Protein AF-A0A9E2X7W4-F1 (afdb_monomer_lite)

Structure (mmCIF, N/CA/C/O backbone):
data_AF-A0A9E2X7W4-F1
#
_entry.id   AF-A0A9E2X7W4-F1
#
loop_
_atom_site.group_PDB
_atom_site.id
_atom_site.type_symbol
_atom_site.label_atom_id
_atom_site.label_alt_id
_atom_site.label_comp_id
_atom_site.label_asym_id
_atom_site.label_entity_id
_atom_site.label_seq_id
_atom_site.pdbx_PDB_ins_code
_atom_site.Cartn_x
_atom_site.Cartn_y
_atom_site.Cartn_z
_atom_site.occupancy
_atom_site.B_iso_or_equiv
_atom_site.auth_seq_id
_atom_site.auth_comp_id
_atom_site.auth_asym_id
_atom_site.auth_atom_id
_atom_site.pdbx_PDB_model_num
ATOM 1 N N . MET A 1 1 ? 23.453 17.095 1.763 1.00 38.72 1 MET A N 1
ATOM 2 C CA . MET A 1 1 ? 23.300 15.982 0.806 1.00 38.72 1 MET A CA 1
ATOM 3 C C . MET A 1 1 ? 23.885 14.751 1.484 1.00 38.72 1 MET A C 1
ATOM 5 O O . MET A 1 1 ? 25.077 14.757 1.749 1.00 38.72 1 MET A O 1
ATOM 9 N N . ARG A 1 2 ? 23.059 13.802 1.947 1.00 32.88 2 ARG A N 1
ATOM 10 C CA . ARG A 1 2 ? 23.548 12.585 2.620 1.00 32.88 2 ARG A CA 1
ATOM 11 C C . ARG A 1 2 ? 23.285 11.399 1.707 1.00 32.88 2 ARG A C 1
ATOM 13 O O . ARG A 1 2 ? 22.145 10.977 1.558 1.00 32.88 2 ARG A O 1
ATOM 20 N N . GLU A 1 3 ? 24.345 10.919 1.077 1.00 38.12 3 GLU A N 1
ATOM 21 C CA . GLU A 1 3 ? 24.392 9.588 0.488 1.00 38.12 3 GLU A CA 1
ATOM 22 C C . GLU A 1 3 ? 24.771 8.638 1.622 1.00 38.12 3 GLU A C 1
ATOM 24 O O . GLU A 1 3 ? 25.926 8.560 2.036 1.00 38.12 3 GLU A O 1
ATOM 29 N N . THR A 1 4 ? 23.767 8.007 2.221 1.00 38.50 4 THR A N 1
ATOM 30 C CA . THR A 1 4 ? 23.985 7.022 3.280 1.00 38.50 4 THR A CA 1
ATOM 31 C C . THR A 1 4 ? 24.134 5.653 2.610 1.00 38.50 4 THR A C 1
ATOM 33 O O . THR A 1 4 ? 23.252 5.290 1.825 1.00 38.50 4 THR A O 1
ATOM 36 N N . PRO A 1 5 ? 25.198 4.867 2.877 1.00 42.91 5 PRO A N 1
ATOM 37 C CA . PRO A 1 5 ? 25.195 3.448 2.520 1.00 42.91 5 PRO A CA 1
ATOM 38 C C . PRO A 1 5 ? 23.949 2.804 3.135 1.00 42.91 5 PRO A C 1
ATOM 40 O O . PRO A 1 5 ? 23.556 3.206 4.228 1.00 42.91 5 PRO A O 1
ATOM 43 N N . ALA A 1 6 ? 23.312 1.870 2.420 1.00 44.91 6 ALA A N 1
ATOM 44 C CA . ALA A 1 6 ? 21.987 1.323 2.722 1.00 44.91 6 ALA A CA 1
ATOM 45 C C . ALA A 1 6 ? 21.886 0.666 4.119 1.00 44.91 6 ALA A C 1
ATOM 47 O O . ALA A 1 6 ? 21.847 -0.553 4.260 1.00 44.91 6 ALA A O 1
ATOM 48 N N . SER A 1 7 ? 21.810 1.476 5.172 1.00 42.88 7 SER A N 1
ATOM 49 C CA . SER A 1 7 ? 21.156 1.122 6.419 1.00 42.88 7 SER A CA 1
ATOM 50 C C . SER A 1 7 ? 19.673 1.162 6.100 1.00 42.88 7 SER A C 1
ATOM 52 O O . SER A 1 7 ? 19.108 2.243 5.947 1.00 42.88 7 SER A O 1
ATOM 54 N N . TRP A 1 8 ? 19.077 -0.006 5.890 1.00 48.09 8 TRP A N 1
ATOM 55 C CA . TRP A 1 8 ? 17.666 -0.148 5.564 1.00 48.09 8 TRP A CA 1
ATOM 56 C C . TRP A 1 8 ? 16.857 0.518 6.675 1.00 48.09 8 TRP A C 1
ATOM 58 O O . TRP A 1 8 ? 16.879 0.007 7.799 1.00 48.09 8 TRP A O 1
ATOM 68 N N . PRO A 1 9 ? 16.173 1.645 6.429 1.00 49.00 9 PRO A N 1
ATOM 69 C CA . PRO A 1 9 ? 15.211 2.101 7.403 1.00 49.00 9 PRO A CA 1
ATOM 70 C C . PRO A 1 9 ? 14.114 1.035 7.465 1.00 49.00 9 PRO A C 1
ATOM 72 O O . PRO A 1 9 ? 13.452 0.728 6.472 1.00 49.00 9 PRO 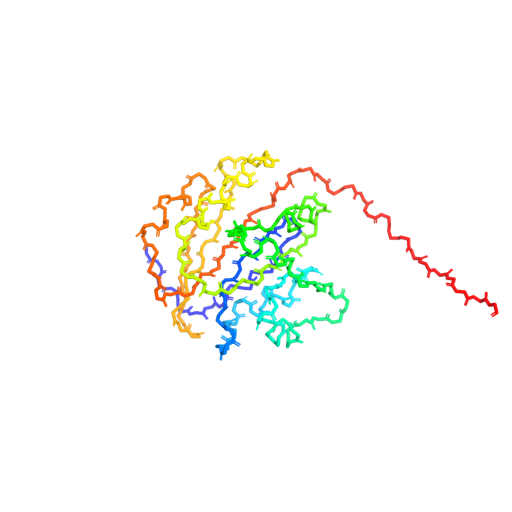A O 1
ATOM 75 N N . GLN A 1 10 ? 13.978 0.410 8.634 1.00 57.38 10 GLN A N 1
ATOM 76 C CA . GLN A 1 10 ? 12.853 -0.456 8.965 1.00 57.38 10 GLN A CA 1
ATOM 77 C C . GLN A 1 10 ? 11.648 0.449 9.190 1.00 57.38 10 GLN A C 1
ATOM 79 O O . GLN A 1 10 ? 11.291 0.788 10.318 1.00 57.38 10 GLN A O 1
ATOM 84 N N . HIS A 1 11 ? 11.069 0.933 8.098 1.00 64.12 11 HIS A N 1
ATOM 85 C CA . HIS A 1 11 ? 9.826 1.675 8.171 1.00 64.12 11 HIS A CA 1
ATOM 86 C C . HIS A 1 11 ? 8.703 0.671 8.430 1.00 64.12 11 HIS A C 1
ATOM 88 O O . HIS A 1 11 ? 8.090 0.155 7.500 1.00 64.12 11 HIS A O 1
ATOM 94 N N . ALA A 1 12 ? 8.468 0.372 9.706 1.00 77.56 12 ALA A N 1
ATOM 95 C CA . ALA A 1 12 ? 7.290 -0.376 10.113 1.00 77.56 12 ALA A CA 1
ATOM 96 C C . ALA A 1 12 ? 6.038 0.406 9.699 1.00 77.56 12 ALA A C 1
ATOM 98 O O . ALA A 1 12 ? 5.953 1.621 9.929 1.00 77.56 12 ALA A O 1
ATOM 99 N N . VAL A 1 13 ? 5.067 -0.278 9.092 1.00 83.75 13 VAL A N 1
ATOM 100 C CA . VAL A 1 13 ? 3.795 0.347 8.716 1.00 83.75 13 VAL A CA 1
ATOM 101 C C . VAL A 1 13 ? 3.048 0.717 9.991 1.00 83.75 13 VAL A C 1
ATOM 103 O O . VAL A 1 13 ? 2.674 -0.145 10.783 1.00 83.75 13 VAL A O 1
ATOM 106 N N . LYS A 1 14 ? 2.842 2.014 10.222 1.00 89.12 14 LYS A N 1
ATOM 107 C CA . LYS A 1 14 ? 2.163 2.490 11.431 1.00 89.12 14 LYS A CA 1
ATOM 108 C C . LYS A 1 14 ? 0.640 2.388 11.276 1.00 89.12 14 LYS A C 1
ATOM 110 O O . LYS A 1 14 ? 0.132 2.478 10.155 1.00 89.12 14 LYS A O 1
ATOM 115 N N . PRO A 1 15 ? -0.105 2.269 12.389 1.00 90.75 15 PRO A N 1
ATOM 116 C CA . PRO A 1 15 ? -1.562 2.355 12.382 1.00 90.75 15 PRO A CA 1
ATOM 117 C C . PRO A 1 15 ? -2.076 3.578 11.614 1.00 90.75 15 PRO A C 1
ATOM 119 O O . PRO A 1 15 ? -1.552 4.687 11.758 1.00 90.75 15 PRO A O 1
ATOM 122 N N . GLY A 1 16 ? -3.091 3.362 10.780 1.00 90.19 16 GLY A N 1
ATOM 123 C CA . GLY A 1 16 ? -3.709 4.387 9.942 1.00 90.19 16 GLY A CA 1
ATOM 124 C C . GLY A 1 16 ? -2.884 4.835 8.734 1.00 90.19 16 GLY A C 1
ATOM 125 O O . GLY A 1 16 ? -3.314 5.747 8.027 1.00 90.19 16 GLY A O 1
ATOM 126 N N . GLN A 1 17 ? -1.719 4.230 8.480 1.00 92.81 17 GLN A N 1
ATOM 127 C CA . GLN A 1 17 ? -0.947 4.479 7.264 1.00 92.81 17 GLN A CA 1
ATOM 128 C C . GLN A 1 17 ? -1.403 3.595 6.107 1.00 92.81 17 GLN A C 1
ATOM 130 O O . GLN A 1 17 ? -1.844 2.458 6.293 1.00 92.81 17 GLN A O 1
ATOM 135 N N . ILE A 1 18 ? -1.205 4.120 4.899 1.00 94.19 18 ILE A N 1
ATOM 136 C CA . ILE A 1 18 ? -1.358 3.372 3.653 1.00 94.19 18 ILE A CA 1
ATOM 137 C C . ILE A 1 18 ? -0.016 3.352 2.934 1.00 94.19 18 ILE A C 1
ATOM 139 O O . ILE A 1 18 ? 0.554 4.401 2.638 1.00 94.19 18 ILE A O 1
ATOM 143 N N . TRP A 1 19 ? 0.456 2.154 2.617 1.00 94.75 19 TRP A N 1
ATOM 144 C CA . TRP A 1 19 ? 1.597 1.910 1.747 1.00 94.75 19 TRP A CA 1
ATOM 145 C C . TRP A 1 19 ? 1.098 1.471 0.383 1.00 94.75 19 TRP A C 1
ATOM 147 O O . TRP A 1 19 ? 0.626 0.351 0.234 1.00 94.75 19 TRP A O 1
ATOM 157 N N . LEU A 1 20 ? 1.201 2.332 -0.622 1.00 93.44 20 LEU A N 1
ATOM 158 C CA . LEU A 1 20 ? 0.957 1.952 -2.007 1.00 93.44 20 LEU A CA 1
ATOM 159 C C . LEU A 1 20 ? 2.270 1.500 -2.640 1.00 93.44 20 LEU A C 1
ATOM 161 O O . LEU A 1 20 ? 3.204 2.290 -2.730 1.00 93.44 20 LEU A O 1
ATOM 165 N N . ILE A 1 21 ? 2.337 0.255 -3.096 1.00 93.19 21 ILE A N 1
ATOM 166 C CA . ILE A 1 21 ? 3.559 -0.374 -3.599 1.00 93.19 21 ILE A CA 1
ATOM 167 C C . ILE A 1 21 ? 3.335 -0.806 -5.049 1.00 93.19 21 ILE A C 1
ATOM 169 O O . ILE A 1 21 ? 2.522 -1.691 -5.318 1.00 93.19 21 ILE A O 1
ATOM 173 N N . GLU A 1 22 ? 4.080 -0.206 -5.978 1.00 92.00 22 GLU A N 1
ATOM 174 C CA . GLU A 1 22 ? 4.160 -0.681 -7.358 1.00 92.00 22 GLU A CA 1
ATOM 175 C C . GLU A 1 22 ? 5.060 -1.917 -7.433 1.00 92.00 22 GLU A C 1
ATOM 177 O O . GLU A 1 22 ? 6.213 -1.888 -6.988 1.00 92.00 22 GLU A O 1
ATOM 182 N N . GLN A 1 23 ? 4.539 -2.989 -8.030 1.00 90.81 23 GLN A N 1
ATOM 183 C CA . GLN A 1 23 ? 5.242 -4.254 -8.190 1.00 90.81 23 GLN A CA 1
ATOM 184 C C . GLN A 1 23 ? 4.884 -4.921 -9.519 1.00 90.81 23 GLN A C 1
ATOM 186 O O . GLN A 1 23 ? 3.717 -5.154 -9.814 1.00 90.81 23 GLN A O 1
ATOM 191 N N . ALA A 1 24 ? 5.897 -5.326 -10.281 1.00 89.50 24 ALA A N 1
ATOM 192 C CA . ALA A 1 24 ? 5.697 -6.148 -11.470 1.00 89.50 24 ALA A CA 1
ATOM 193 C C . ALA A 1 24 ? 5.488 -7.637 -11.083 1.00 89.50 24 ALA A C 1
ATOM 195 O O . ALA A 1 24 ? 6.259 -8.156 -10.264 1.00 89.50 24 ALA A O 1
ATOM 196 N N . PRO A 1 25 ? 4.525 -8.373 -11.683 1.00 85.44 25 PRO A N 1
ATOM 197 C CA . PRO A 1 25 ? 4.150 -9.740 -11.281 1.00 85.44 25 PRO A CA 1
ATOM 198 C C . PRO A 1 25 ? 5.269 -10.789 -11.276 1.00 85.44 25 PRO A C 1
ATOM 200 O O . PRO A 1 25 ? 5.207 -11.754 -10.513 1.00 85.44 25 PRO A O 1
ATOM 203 N N . ALA A 1 26 ? 6.294 -10.611 -12.110 1.00 85.19 26 ALA A N 1
ATOM 204 C CA . ALA A 1 26 ? 7.406 -11.553 -12.257 1.00 85.19 26 ALA A CA 1
ATOM 205 C C . ALA A 1 26 ? 8.705 -11.099 -11.565 1.00 85.19 26 ALA A C 1
ATOM 207 O O . ALA A 1 26 ? 9.689 -11.838 -11.554 1.00 85.19 26 ALA A O 1
ATOM 208 N N . THR A 1 27 ? 8.723 -9.901 -10.984 1.00 87.94 27 THR A N 1
ATOM 209 C CA . THR A 1 27 ? 9.925 -9.325 -10.372 1.00 87.94 27 THR A CA 1
ATOM 210 C C . THR A 1 27 ? 9.971 -9.691 -8.884 1.00 87.94 27 THR A C 1
ATOM 212 O O . THR A 1 27 ? 8.924 -9.761 -8.235 1.00 87.94 27 THR A O 1
ATOM 215 N N . PRO A 1 28 ? 11.150 -9.950 -8.291 1.00 90.44 28 PRO A N 1
ATOM 216 C CA . PRO A 1 28 ? 11.261 -10.074 -6.841 1.00 90.44 28 PRO A CA 1
ATOM 217 C C . PRO A 1 28 ? 10.853 -8.768 -6.142 1.00 90.44 28 PRO A C 1
ATOM 219 O O . PRO A 1 28 ? 11.153 -7.681 -6.630 1.00 90.44 28 PRO A O 1
ATOM 222 N N . LEU A 1 29 ? 10.201 -8.882 -4.981 1.00 91.56 29 LEU A N 1
ATOM 223 C CA . LEU A 1 29 ? 9.908 -7.736 -4.115 1.00 91.56 29 LEU A CA 1
ATOM 224 C C . LEU A 1 29 ? 11.208 -7.088 -3.637 1.00 91.56 29 LEU A C 1
ATOM 226 O O . LEU A 1 29 ? 12.123 -7.794 -3.190 1.00 91.56 29 LEU A O 1
ATOM 230 N N . PHE A 1 30 ? 11.248 -5.756 -3.649 1.00 91.38 30 PHE A N 1
ATOM 231 C CA . PHE A 1 30 ? 12.311 -5.024 -2.974 1.00 91.38 30 PHE A CA 1
ATOM 232 C C . PHE A 1 30 ? 12.223 -5.282 -1.463 1.00 91.38 30 PHE A C 1
ATOM 234 O O . PHE A 1 30 ? 11.120 -5.435 -0.930 1.00 91.38 30 PHE A O 1
ATOM 241 N N . PRO A 1 31 ? 13.346 -5.362 -0.732 1.00 90.06 31 PRO A N 1
ATOM 242 C CA . PRO A 1 31 ? 13.259 -5.766 0.667 1.00 90.06 31 PRO A CA 1
ATOM 243 C C . PRO A 1 31 ? 12.561 -4.740 1.579 1.00 90.06 31 PRO A C 1
ATOM 245 O O . PRO A 1 31 ? 11.964 -5.158 2.563 1.00 90.06 31 PRO A O 1
ATOM 248 N N . CYS A 1 32 ? 12.508 -3.449 1.224 1.00 89.25 32 CYS A N 1
ATOM 249 C CA . CYS A 1 32 ? 11.677 -2.461 1.926 1.00 89.25 32 CYS A CA 1
ATOM 250 C C . CYS A 1 32 ? 10.175 -2.744 1.755 1.00 89.25 32 CYS A C 1
ATOM 252 O O . CYS A 1 32 ? 9.441 -2.765 2.739 1.00 89.25 32 CYS A O 1
ATOM 254 N N . ASP A 1 33 ? 9.732 -3.069 0.537 1.00 92.94 33 ASP A N 1
ATOM 255 C CA . ASP A 1 33 ? 8.348 -3.471 0.265 1.00 92.94 33 ASP A CA 1
ATOM 256 C C . ASP A 1 33 ? 7.994 -4.770 0.992 1.00 92.94 33 ASP A C 1
ATOM 258 O O . ASP A 1 33 ? 6.896 -4.920 1.517 1.00 92.94 33 ASP A O 1
ATOM 262 N N . ARG A 1 34 ? 8.940 -5.716 1.056 1.00 92.62 34 ARG A N 1
ATOM 263 C CA . ARG A 1 34 ? 8.763 -6.967 1.799 1.00 92.62 34 ARG A CA 1
ATOM 264 C C . ARG A 1 34 ? 8.531 -6.709 3.285 1.00 92.62 34 ARG A C 1
ATOM 266 O O . ARG A 1 34 ? 7.635 -7.328 3.851 1.00 92.62 34 ARG A O 1
ATOM 273 N N . VAL A 1 35 ? 9.326 -5.833 3.900 1.00 91.12 35 VAL A N 1
ATOM 274 C CA . VAL A 1 35 ? 9.143 -5.438 5.306 1.00 91.12 35 VAL A CA 1
ATOM 275 C C . VAL A 1 35 ? 7.769 -4.801 5.488 1.00 91.12 35 VAL A C 1
ATOM 277 O O . VAL A 1 35 ? 6.996 -5.278 6.309 1.00 91.12 35 VAL A O 1
ATOM 280 N N . ALA A 1 36 ? 7.401 -3.836 4.641 1.00 91.88 36 ALA A N 1
ATOM 281 C CA . ALA A 1 36 ? 6.100 -3.177 4.727 1.00 91.88 36 ALA A CA 1
ATOM 282 C C . ALA A 1 36 ? 4.915 -4.153 4.605 1.00 91.88 36 ALA A C 1
ATOM 284 O O . ALA A 1 36 ? 3.956 -4.072 5.367 1.00 91.88 36 ALA A O 1
ATOM 285 N N . LEU A 1 37 ? 4.987 -5.109 3.675 1.00 93.69 37 LEU A N 1
ATOM 286 C CA . LEU A 1 37 ? 3.948 -6.128 3.496 1.00 93.69 37 LEU A CA 1
ATOM 287 C C . LEU A 1 37 ? 3.880 -7.121 4.660 1.00 93.69 37 LEU A C 1
ATOM 289 O O . LEU A 1 37 ? 2.803 -7.625 4.960 1.00 93.69 37 LEU A O 1
ATOM 293 N N . THR A 1 38 ? 5.019 -7.416 5.290 1.00 93.12 38 THR A N 1
ATOM 294 C CA . THR A 1 38 ? 5.083 -8.309 6.456 1.00 93.12 38 THR A CA 1
ATOM 295 C C . THR A 1 38 ? 4.507 -7.625 7.696 1.00 93.12 38 THR A C 1
ATOM 297 O O . THR A 1 38 ? 3.806 -8.266 8.479 1.00 93.12 38 THR A O 1
ATOM 300 N N . ASP A 1 39 ? 4.781 -6.329 7.858 1.00 92.06 39 ASP A N 1
ATOM 301 C CA . ASP A 1 39 ? 4.382 -5.549 9.031 1.00 92.06 39 ASP A CA 1
ATOM 302 C C . ASP A 1 39 ? 2.917 -5.101 8.984 1.00 92.06 39 ASP A C 1
ATOM 304 O O . ASP A 1 39 ? 2.304 -4.919 10.035 1.00 92.06 39 ASP A O 1
ATOM 308 N N . ALA A 1 40 ? 2.334 -4.953 7.791 1.00 93.50 40 ALA A N 1
ATOM 309 C CA . ALA A 1 40 ? 0.946 -4.535 7.640 1.00 93.50 40 ALA A CA 1
ATOM 310 C C . ALA A 1 40 ? -0.047 -5.524 8.287 1.00 93.50 40 ALA A C 1
ATOM 312 O O . ALA A 1 40 ? 0.127 -6.748 8.286 1.00 93.50 40 ALA A O 1
ATOM 313 N N . ASP A 1 41 ? -1.135 -4.984 8.830 1.00 94.56 41 ASP A N 1
ATOM 314 C CA . ASP A 1 41 ? -2.275 -5.765 9.308 1.00 94.56 41 ASP A CA 1
ATOM 315 C C . ASP A 1 41 ? -3.150 -6.226 8.136 1.00 94.56 41 ASP A C 1
ATOM 317 O O . ASP A 1 41 ? -3.704 -7.329 8.165 1.00 94.56 41 ASP A O 1
ATOM 321 N N . VAL A 1 42 ? -3.253 -5.389 7.094 1.00 96.00 42 VAL A N 1
ATOM 322 C CA . VAL A 1 42 ? -4.011 -5.678 5.874 1.00 96.00 42 VAL A CA 1
ATOM 323 C C . VAL A 1 42 ? -3.153 -5.527 4.623 1.00 96.00 42 VAL A C 1
ATOM 325 O O . VAL A 1 42 ? -2.567 -4.471 4.385 1.00 96.00 42 VAL A O 1
ATOM 328 N N . VAL A 1 43 ? -3.170 -6.553 3.770 1.00 96.69 43 VAL A N 1
ATOM 329 C CA . VAL A 1 43 ? -2.574 -6.539 2.430 1.00 96.69 43 VAL A CA 1
ATOM 330 C C . VAL A 1 43 ? -3.668 -6.601 1.363 1.00 96.69 43 VAL A C 1
ATOM 332 O O . VAL A 1 43 ? -4.288 -7.637 1.128 1.00 96.69 43 VAL A O 1
ATOM 335 N N . LEU A 1 44 ? -3.886 -5.489 0.670 1.00 95.62 44 LEU A N 1
ATOM 336 C CA . LEU A 1 44 ? -4.718 -5.430 -0.529 1.00 95.62 44 LEU A CA 1
ATOM 337 C C . LEU A 1 44 ? -3.834 -5.652 -1.754 1.00 95.62 44 LEU A C 1
ATOM 339 O O . LEU A 1 44 ? -2.752 -5.079 -1.824 1.00 95.62 44 LEU A O 1
ATOM 343 N N . TYR A 1 45 ? -4.252 -6.456 -2.728 1.00 94.12 45 TYR A N 1
ATOM 344 C CA . TYR A 1 45 ? -3.381 -6.748 -3.874 1.00 94.12 45 TYR A CA 1
ATOM 345 C C . TYR A 1 45 ? -4.116 -6.870 -5.206 1.00 94.12 45 TYR A C 1
ATOM 347 O O . TYR A 1 45 ? -5.210 -7.426 -5.297 1.00 94.12 45 TYR A O 1
ATOM 355 N N . ASP A 1 46 ? -3.479 -6.417 -6.281 1.00 91.25 46 ASP A N 1
ATOM 356 C CA . ASP A 1 46 ? -3.888 -6.775 -7.635 1.00 91.25 46 ASP A CA 1
ATOM 357 C C . ASP A 1 46 ? -3.803 -8.287 -7.833 1.00 91.25 46 ASP A C 1
ATOM 359 O O . ASP A 1 46 ? -2.833 -8.931 -7.440 1.00 91.25 46 ASP A O 1
ATOM 363 N N . ARG A 1 47 ? -4.800 -8.880 -8.500 1.00 90.75 47 ARG A N 1
ATOM 364 C CA . ARG A 1 47 ? -4.880 -10.346 -8.658 1.00 90.75 47 ARG A CA 1
ATOM 365 C C . ARG A 1 47 ? -3.648 -10.951 -9.334 1.00 90.75 47 ARG A C 1
ATOM 367 O O . ARG A 1 47 ? -3.273 -12.070 -8.999 1.00 90.75 47 ARG A O 1
ATOM 374 N N . ALA A 1 48 ? -3.018 -10.218 -10.251 1.00 90.38 48 ALA A N 1
ATOM 375 C CA . ALA A 1 48 ? -1.777 -10.640 -10.902 1.00 90.38 48 ALA A CA 1
ATOM 376 C C . ALA A 1 48 ? -0.609 -10.802 -9.908 1.00 90.38 48 ALA A C 1
ATOM 378 O O . ALA A 1 48 ? 0.325 -11.554 -10.166 1.00 90.38 48 ALA A O 1
ATOM 379 N N . LEU A 1 49 ? -0.684 -10.144 -8.749 1.00 92.88 49 LEU A N 1
ATOM 380 C CA . LEU A 1 49 ? 0.339 -10.125 -7.709 1.00 92.88 49 LEU A CA 1
ATOM 381 C C . LEU A 1 49 ? 0.031 -11.062 -6.533 1.00 92.88 49 LEU A C 1
ATOM 383 O O . LEU A 1 49 ? 0.748 -11.043 -5.533 1.00 92.88 49 LEU A O 1
ATOM 387 N N . ALA A 1 50 ? -0.991 -11.919 -6.647 1.00 93.19 50 ALA A N 1
ATOM 388 C CA . ALA A 1 50 ? -1.384 -12.851 -5.588 1.00 93.19 50 ALA A CA 1
ATOM 389 C C . ALA A 1 50 ? -0.211 -13.717 -5.096 1.00 93.19 50 ALA A C 1
ATOM 391 O O . ALA A 1 50 ? -0.035 -13.911 -3.896 1.00 93.19 50 ALA A O 1
ATOM 392 N N . ALA A 1 51 ? 0.640 -14.185 -6.016 1.00 92.94 51 ALA A N 1
ATOM 393 C CA . ALA A 1 51 ? 1.821 -14.972 -5.671 1.00 92.94 51 ALA A CA 1
ATOM 394 C C . ALA A 1 51 ? 2.867 -14.167 -4.879 1.00 92.94 51 ALA A C 1
ATOM 396 O O . ALA A 1 51 ? 3.555 -14.732 -4.033 1.00 92.94 51 ALA A O 1
AT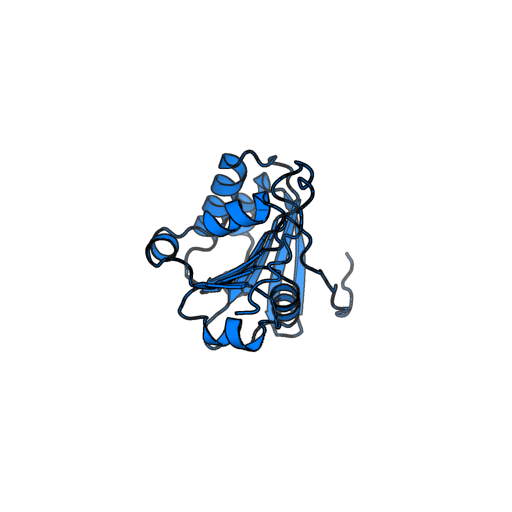OM 397 N N . ALA A 1 52 ? 3.003 -12.864 -5.138 1.00 92.50 52 ALA A N 1
ATOM 398 C CA . ALA A 1 52 ? 3.908 -12.002 -4.384 1.00 92.50 52 ALA A CA 1
ATOM 399 C C . ALA A 1 52 ? 3.368 -11.744 -2.969 1.00 92.50 52 ALA A C 1
ATOM 401 O O . ALA A 1 52 ? 4.113 -11.917 -2.008 1.00 92.50 52 ALA A O 1
ATOM 402 N N . ALA A 1 53 ? 2.074 -11.428 -2.842 1.00 92.56 53 ALA A N 1
ATOM 403 C CA . ALA A 1 53 ? 1.412 -11.224 -1.552 1.00 92.56 53 ALA A CA 1
ATOM 404 C C . ALA A 1 53 ? 1.465 -12.485 -0.668 1.00 92.56 53 ALA A C 1
ATOM 406 O O . ALA A 1 53 ? 1.840 -12.413 0.501 1.00 92.56 53 ALA A O 1
ATOM 407 N N . ALA A 1 54 ? 1.187 -13.662 -1.236 1.00 92.50 54 ALA A N 1
ATOM 408 C CA . ALA A 1 54 ? 1.192 -14.926 -0.496 1.00 92.50 54 ALA A CA 1
ATOM 409 C C . ALA A 1 54 ? 2.568 -15.303 0.086 1.00 92.50 54 ALA A C 1
ATOM 411 O O . ALA A 1 54 ? 2.634 -16.001 1.091 1.00 92.50 54 ALA A O 1
ATOM 412 N N . ARG A 1 55 ? 3.677 -14.848 -0.518 1.00 91.75 55 ARG A N 1
ATOM 413 C CA . ARG A 1 55 ? 5.041 -15.156 -0.042 1.00 91.75 55 ARG A CA 1
ATOM 414 C C . ARG A 1 55 ? 5.452 -14.390 1.214 1.00 91.75 55 ARG A C 1
ATOM 416 O O . ARG A 1 55 ? 6.450 -14.759 1.825 1.00 91.75 55 ARG A O 1
ATOM 423 N N . VAL A 1 56 ? 4.759 -13.303 1.540 1.00 91.50 56 VAL A N 1
ATOM 424 C CA . VAL A 1 56 ? 5.165 -12.359 2.597 1.00 91.50 56 VAL A CA 1
ATOM 425 C C . VAL A 1 56 ? 4.113 -12.199 3.688 1.00 91.50 56 VAL A C 1
ATOM 427 O O . VAL A 1 56 ? 4.372 -11.550 4.695 1.00 91.50 56 VAL A O 1
ATOM 430 N N . LEU A 1 57 ? 2.934 -12.798 3.505 1.00 89.31 57 LEU A N 1
ATOM 431 C CA . LEU A 1 57 ? 1.849 -12.692 4.463 1.00 89.31 57 LEU A CA 1
ATOM 432 C C . LEU A 1 57 ? 2.202 -13.431 5.760 1.00 89.31 57 LEU A C 1
ATOM 434 O O . LEU A 1 57 ? 2.447 -14.639 5.758 1.00 89.31 57 LEU A O 1
ATOM 438 N N . ARG A 1 58 ? 2.197 -12.704 6.878 1.00 89.06 58 ARG A N 1
ATOM 439 C CA . ARG A 1 58 ? 2.349 -13.294 8.211 1.00 89.06 58 ARG A CA 1
ATOM 440 C C . ARG A 1 58 ? 1.065 -13.990 8.662 1.00 89.06 58 ARG A C 1
ATOM 442 O O . ARG A 1 58 ? -0.040 -13.613 8.271 1.00 89.06 58 ARG A O 1
ATOM 449 N N . ALA A 1 59 ? 1.205 -14.967 9.554 1.00 84.69 59 ALA A N 1
ATOM 450 C CA . ALA A 1 59 ? 0.057 -15.542 10.244 1.00 84.69 59 ALA A CA 1
ATOM 451 C C . ALA A 1 59 ? -0.711 -14.439 10.997 1.00 84.69 59 ALA A C 1
ATOM 453 O O . ALA A 1 59 ? -0.112 -13.650 11.726 1.00 84.69 59 ALA A O 1
ATOM 454 N N . GLY A 1 60 ? -2.029 -14.383 10.798 1.00 84.75 60 GLY A N 1
ATOM 455 C CA . GLY A 1 60 ? -2.905 -13.378 11.408 1.00 84.75 60 GLY A CA 1
ATOM 456 C C . GLY A 1 60 ? -3.062 -12.073 10.620 1.00 84.75 60 GLY A C 1
ATOM 457 O O . GLY A 1 60 ? -3.940 -11.290 10.970 1.00 84.75 60 GLY A O 1
ATOM 458 N N . ALA A 1 61 ? -2.291 -11.845 9.549 1.00 88.88 61 ALA A N 1
ATOM 459 C CA . ALA A 1 61 ? -2.561 -10.738 8.633 1.00 88.88 61 ALA A CA 1
ATOM 460 C C . ALA A 1 61 ? -3.750 -11.062 7.719 1.00 88.88 61 ALA A C 1
ATOM 462 O O . ALA A 1 61 ? -3.929 -12.199 7.270 1.00 88.88 61 ALA A O 1
ATOM 463 N N . TYR A 1 62 ? -4.555 -10.045 7.426 1.00 94.06 62 TYR A N 1
ATOM 464 C CA . TYR A 1 62 ? -5.657 -10.150 6.481 1.00 94.06 62 TYR A CA 1
ATOM 465 C C . TYR A 1 62 ? -5.170 -9.801 5.073 1.00 94.06 62 TYR A C 1
ATOM 467 O O . TYR A 1 62 ? -4.459 -8.818 4.883 1.00 94.06 62 TYR A O 1
ATOM 475 N N . ALA A 1 63 ? -5.565 -10.583 4.070 1.00 96.00 63 ALA A N 1
ATOM 476 C CA . ALA A 1 63 ? -5.242 -10.285 2.682 1.00 96.00 63 ALA A CA 1
ATOM 477 C C . ALA A 1 63 ? -6.461 -10.460 1.783 1.00 96.00 63 ALA A C 1
ATOM 479 O O . ALA A 1 63 ? -7.124 -11.497 1.826 1.00 96.00 63 ALA A O 1
ATOM 480 N N . GLU A 1 64 ? -6.724 -9.478 0.923 1.00 95.12 64 GLU A N 1
ATOM 481 C CA . GLU A 1 64 ? -7.813 -9.558 -0.050 1.00 95.12 64 GLU A CA 1
ATOM 482 C C . GLU A 1 64 ? -7.409 -9.009 -1.428 1.00 95.12 64 GLU A C 1
ATOM 484 O O . GLU A 1 64 ? -6.678 -8.017 -1.532 1.00 95.12 64 GLU A O 1
ATOM 489 N N . PRO A 1 65 ? -7.867 -9.648 -2.520 1.00 94.25 65 PRO A N 1
ATOM 490 C CA . PRO A 1 65 ? -7.625 -9.138 -3.857 1.00 94.25 65 PRO A CA 1
ATOM 491 C C . PRO A 1 65 ? -8.467 -7.883 -4.114 1.00 94.25 65 PRO A C 1
ATOM 493 O O . PRO A 1 65 ? -9.666 -7.856 -3.834 1.00 94.25 65 PRO A O 1
ATOM 496 N N . LEU A 1 66 ? -7.879 -6.878 -4.761 1.00 90.06 66 LEU A N 1
ATOM 497 C CA . LEU A 1 66 ? -8.593 -5.680 -5.187 1.00 90.06 66 LEU A CA 1
ATOM 498 C C . LEU A 1 66 ? -9.718 -6.036 -6.181 1.00 90.06 66 LEU A C 1
ATOM 500 O O . LEU A 1 66 ? -9.515 -6.868 -7.080 1.00 90.06 66 LEU A O 1
ATOM 504 N N . PRO A 1 67 ? -10.901 -5.397 -6.090 1.00 84.44 67 PRO A N 1
ATOM 505 C CA . PRO A 1 67 ? -11.975 -5.591 -7.058 1.00 84.44 67 PRO A CA 1
ATOM 506 C C . PRO A 1 67 ? -11.516 -5.237 -8.476 1.00 84.44 67 PRO A C 1
ATOM 508 O O . PRO A 1 67 ? -10.868 -4.213 -8.683 1.00 84.44 67 PRO A O 1
ATOM 511 N N . ARG A 1 68 ? -11.909 -6.027 -9.486 1.00 76.31 68 ARG A N 1
ATOM 512 C CA . ARG A 1 68 ? -11.567 -5.737 -10.896 1.00 76.31 68 ARG A CA 1
ATOM 513 C C . ARG A 1 68 ? -12.023 -4.340 -11.336 1.00 76.31 68 ARG A C 1
ATOM 515 O O . ARG A 1 68 ? -11.318 -3.691 -12.095 1.00 76.31 68 ARG A O 1
ATOM 522 N N . ALA A 1 69 ? -13.162 -3.871 -10.823 1.00 71.62 69 ALA A N 1
ATOM 523 C CA . ALA A 1 69 ? -13.664 -2.524 -11.086 1.00 71.62 69 ALA A CA 1
ATOM 524 C C . ALA A 1 69 ? -12.727 -1.431 -10.541 1.00 71.62 69 ALA A C 1
ATOM 526 O O . ALA A 1 69 ? -12.461 -0.461 -11.238 1.00 71.62 69 ALA A O 1
ATOM 527 N N . ALA A 1 70 ? -12.161 -1.619 -9.342 1.00 66.62 70 ALA A N 1
ATOM 528 C CA . ALA A 1 70 ? -11.191 -0.685 -8.769 1.00 66.62 70 ALA A CA 1
ATOM 529 C C . ALA A 1 70 ? -9.880 -0.664 -9.574 1.00 66.62 70 ALA A C 1
ATOM 531 O O . ALA A 1 70 ? -9.305 0.397 -9.790 1.00 66.62 70 ALA A O 1
ATOM 532 N N . GLN A 1 71 ? -9.459 -1.826 -10.082 1.00 65.69 71 GLN A N 1
ATOM 533 C CA . GLN A 1 71 ? -8.289 -1.944 -10.956 1.00 65.69 71 GLN A CA 1
ATOM 534 C C . GLN A 1 71 ? -8.506 -1.285 -12.323 1.00 65.69 71 GLN A C 1
ATOM 536 O O . GLN A 1 71 ? -7.558 -0.771 -12.909 1.00 65.69 71 GLN A O 1
ATOM 541 N N . ALA A 1 72 ? -9.725 -1.343 -12.864 1.00 59.06 72 ALA A N 1
ATOM 542 C CA . ALA A 1 72 ? -10.077 -0.717 -14.137 1.00 59.06 72 ALA A CA 1
ATOM 543 C C . ALA A 1 72 ? -10.247 0.804 -14.008 1.00 59.06 72 ALA A C 1
ATOM 545 O O . ALA A 1 72 ? -9.917 1.532 -14.934 1.00 59.06 72 ALA A O 1
ATOM 546 N N . ALA A 1 73 ? -10.713 1.277 -12.850 1.00 60.03 73 ALA A N 1
ATOM 547 C CA . ALA A 1 73 ? -10.893 2.696 -12.557 1.00 60.03 73 ALA A CA 1
ATOM 548 C C . ALA A 1 73 ? -9.575 3.456 -12.311 1.00 60.03 73 ALA A C 1
ATOM 550 O O . ALA A 1 73 ? -9.601 4.664 -12.112 1.00 60.03 73 ALA A O 1
ATOM 551 N N . GLY A 1 74 ? -8.429 2.765 -12.295 1.00 59.78 74 GLY A N 1
ATOM 552 C CA . GLY A 1 74 ? -7.117 3.408 -12.184 1.00 59.78 74 GLY A CA 1
ATOM 553 C C . GLY A 1 74 ? -6.836 4.061 -10.827 1.00 59.78 74 GLY A C 1
ATOM 554 O O . GLY A 1 74 ? -5.868 4.809 -10.706 1.00 59.78 74 GLY A O 1
ATOM 555 N N . PHE A 1 75 ? -7.640 3.780 -9.794 1.00 63.72 75 PHE A N 1
ATOM 556 C CA . PHE A 1 75 ? -7.402 4.322 -8.459 1.00 63.72 75 PHE A CA 1
ATOM 557 C C . PHE A 1 75 ? -6.034 3.870 -7.939 1.00 63.72 75 PHE A C 1
ATOM 559 O O . PHE A 1 75 ? -5.795 2.676 -7.760 1.00 63.72 75 PHE A O 1
ATOM 566 N N . ALA A 1 76 ? -5.149 4.829 -7.651 1.00 77.19 76 ALA A N 1
ATOM 567 C CA . ALA A 1 76 ? -3.880 4.543 -6.982 1.00 77.19 76 ALA A CA 1
ATOM 568 C C . ALA A 1 76 ? -4.125 3.939 -5.605 1.00 77.19 76 ALA A C 1
ATOM 570 O O . ALA A 1 76 ? -3.572 2.895 -5.294 1.00 77.19 76 ALA A O 1
ATOM 571 N N . VAL A 1 77 ? -4.986 4.561 -4.802 1.00 88.12 77 VAL A N 1
ATOM 572 C CA . VAL A 1 77 ? -5.379 4.062 -3.483 1.00 88.12 77 VAL A CA 1
ATOM 573 C C . VAL A 1 77 ? -6.838 3.641 -3.552 1.00 88.12 77 VAL A C 1
ATOM 575 O O . VAL A 1 77 ? -7.703 4.427 -3.929 1.00 88.12 77 VAL A O 1
ATOM 578 N N . SER A 1 78 ? -7.123 2.385 -3.220 1.00 89.50 78 SER A N 1
ATOM 579 C CA . SER A 1 78 ? -8.490 1.877 -3.278 1.00 89.50 78 SER A CA 1
ATOM 580 C C . SER A 1 78 ? -9.360 2.494 -2.171 1.00 89.50 78 SER A C 1
ATOM 582 O O . SER A 1 78 ? -8.878 2.712 -1.055 1.00 89.50 78 SER A O 1
ATOM 584 N N . PRO A 1 79 ? -10.674 2.687 -2.401 1.00 88.88 79 PRO A N 1
ATOM 585 C CA . PRO A 1 79 ? -11.604 3.102 -1.344 1.00 88.88 79 PRO A CA 1
ATOM 586 C C . PRO A 1 79 ? -11.589 2.174 -0.120 1.00 88.88 79 PRO A C 1
ATOM 588 O O . PRO A 1 79 ? -11.824 2.597 1.014 1.00 88.88 79 PRO A O 1
ATOM 591 N N . ARG A 1 80 ? -11.274 0.892 -0.341 1.00 91.00 80 ARG A N 1
ATOM 592 C CA . ARG A 1 80 ? -11.114 -0.099 0.721 1.00 91.00 80 ARG A CA 1
ATOM 593 C C . ARG A 1 80 ? -9.889 0.184 1.593 1.00 91.00 80 ARG A C 1
ATOM 595 O O . ARG A 1 80 ? -10.031 0.158 2.813 1.00 91.00 80 ARG A O 1
ATOM 602 N N . ALA A 1 81 ? -8.743 0.523 0.996 1.00 92.38 81 ALA A N 1
ATOM 603 C CA . ALA A 1 81 ? -7.548 0.937 1.738 1.00 92.38 81 ALA A CA 1
ATOM 604 C C . ALA A 1 81 ? -7.830 2.163 2.612 1.00 92.38 81 ALA A C 1
ATOM 606 O O . ALA A 1 81 ? -7.500 2.166 3.794 1.00 92.38 81 ALA A O 1
ATOM 607 N N . LEU A 1 82 ? -8.504 3.165 2.039 1.00 90.56 82 LEU A N 1
ATOM 608 C CA . LEU A 1 82 ? -8.909 4.383 2.742 1.00 90.56 82 LEU A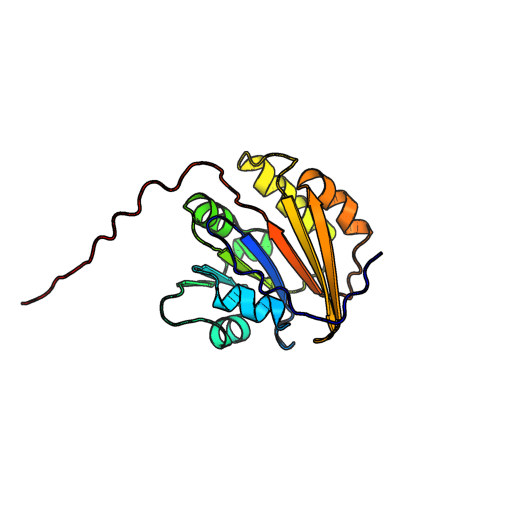 CA 1
ATOM 609 C C . LEU A 1 82 ? -9.797 4.077 3.953 1.00 90.56 82 LEU A C 1
ATOM 611 O O . LEU A 1 82 ? -9.549 4.579 5.044 1.00 90.56 82 LEU A O 1
ATOM 615 N N . THR A 1 83 ? -10.799 3.212 3.773 1.00 91.12 83 THR A N 1
ATOM 616 C CA . THR A 1 83 ? -11.726 2.818 4.846 1.00 91.12 83 THR A CA 1
ATOM 617 C C . THR A 1 83 ? -10.999 2.112 5.993 1.00 91.12 83 THR A C 1
ATOM 619 O O . THR A 1 83 ? -11.241 2.417 7.156 1.00 91.12 83 THR A O 1
ATOM 622 N N . LEU A 1 84 ? -10.096 1.180 5.678 1.00 92.25 84 LEU A N 1
ATOM 623 C CA . LEU A 1 84 ? -9.335 0.425 6.676 1.00 92.25 84 LEU A CA 1
ATOM 624 C C . LEU A 1 84 ? -8.334 1.316 7.421 1.00 92.25 84 LEU A C 1
ATOM 626 O O . LEU A 1 84 ? -8.272 1.283 8.648 1.00 92.25 84 LEU A O 1
ATOM 630 N N . ALA A 1 85 ? -7.606 2.172 6.704 1.00 91.94 85 ALA A N 1
ATOM 631 C CA . ALA A 1 85 ? -6.691 3.122 7.326 1.00 91.94 85 ALA A CA 1
ATOM 632 C C . ALA A 1 85 ? -7.433 4.125 8.223 1.00 91.94 85 ALA A C 1
ATOM 634 O O . ALA A 1 85 ? -6.984 4.418 9.329 1.00 91.94 85 ALA A O 1
ATOM 635 N N . ALA A 1 86 ? -8.617 4.587 7.812 1.00 88.62 86 ALA A N 1
ATOM 636 C CA . ALA A 1 86 ? -9.475 5.434 8.642 1.00 88.62 86 ALA A CA 1
ATOM 637 C C . ALA A 1 86 ? -9.971 4.735 9.921 1.00 88.62 86 ALA A C 1
ATOM 639 O O . ALA A 1 86 ? -10.268 5.400 10.911 1.00 88.62 86 ALA A O 1
ATOM 640 N N . GLN A 1 87 ? -10.035 3.402 9.918 1.00 89.44 87 GLN A N 1
ATOM 641 C CA . GLN A 1 87 ? -10.333 2.572 11.089 1.00 89.44 87 GLN A CA 1
ATOM 642 C C . GLN A 1 87 ? -9.087 2.265 11.943 1.00 89.44 87 GLN A C 1
ATOM 644 O O . GLN A 1 87 ? -9.189 1.539 12.928 1.00 89.44 87 GLN A O 1
ATOM 649 N N . GLY A 1 88 ? -7.919 2.808 11.586 1.00 89.88 88 GLY A N 1
ATOM 650 C CA . GLY A 1 88 ? -6.667 2.646 12.325 1.00 89.88 88 GLY A CA 1
ATOM 651 C C . GLY A 1 88 ? -5.820 1.445 11.902 1.00 89.88 88 GLY A C 1
ATOM 652 O O . GLY A 1 88 ? -4.752 1.244 12.474 1.00 89.88 88 GLY A O 1
ATOM 653 N N . TRP A 1 89 ? -6.232 0.674 10.893 1.00 92.81 89 TRP A N 1
ATOM 654 C CA . TRP A 1 89 ? -5.431 -0.446 10.391 1.00 92.81 89 TRP A CA 1
ATOM 655 C C . TRP A 1 89 ? -4.170 0.054 9.684 1.00 92.81 89 TRP A C 1
ATOM 657 O O . TRP A 1 89 ? -4.185 1.101 9.032 1.00 92.81 89 TRP A O 1
ATOM 667 N N . SER A 1 90 ? -3.081 -0.705 9.790 1.00 93.62 90 SER A N 1
ATOM 668 C CA . SER A 1 90 ? -1.921 -0.538 8.915 1.00 93.62 90 SER A CA 1
ATOM 669 C C . SER A 1 90 ? -2.184 -1.262 7.587 1.00 93.62 90 SER A C 1
ATOM 671 O O . SER A 1 90 ? -2.471 -2.462 7.564 1.00 93.62 90 SER A O 1
ATOM 673 N N . VAL A 1 91 ? -2.156 -0.531 6.468 1.00 95.25 91 VAL A N 1
ATOM 674 C CA . VAL A 1 91 ? -2.566 -1.061 5.158 1.00 95.25 91 VAL A CA 1
ATOM 675 C C . VAL A 1 91 ? -1.405 -1.023 4.174 1.00 95.25 91 VAL A C 1
ATOM 677 O O . VAL A 1 91 ? -0.839 0.037 3.920 1.00 95.25 91 VAL A O 1
ATOM 680 N N . ALA A 1 92 ? -1.110 -2.157 3.543 1.00 95.50 92 ALA A N 1
ATOM 681 C CA . ALA A 1 92 ? -0.280 -2.230 2.347 1.00 95.50 92 ALA A CA 1
ATOM 682 C C . ALA A 1 92 ? -1.153 -2.577 1.134 1.00 95.50 92 ALA A C 1
ATOM 684 O O . ALA A 1 92 ? -1.927 -3.529 1.159 1.00 95.50 92 ALA A O 1
ATOM 685 N N . GLN A 1 93 ? -1.037 -1.803 0.060 1.00 94.69 93 GLN A N 1
ATOM 686 C CA . GLN A 1 93 ? -1.721 -2.022 -1.204 1.00 94.69 93 GLN A CA 1
ATOM 687 C C . GLN A 1 93 ? -0.695 -2.286 -2.306 1.00 94.69 93 GLN A C 1
ATOM 689 O O . GLN A 1 93 ? 0.058 -1.398 -2.701 1.00 94.69 93 GLN A O 1
ATOM 694 N N . LEU A 1 94 ? -0.693 -3.510 -2.819 1.00 93.31 94 LEU A N 1
ATOM 695 C CA . LEU A 1 94 ? 0.180 -3.973 -3.885 1.00 93.31 94 LEU A CA 1
ATOM 696 C C . LEU A 1 94 ? -0.522 -3.795 -5.238 1.00 93.31 94 LEU A C 1
ATOM 698 O O . LEU A 1 94 ? -1.547 -4.429 -5.493 1.00 93.31 94 LEU A O 1
ATOM 702 N N . VAL A 1 95 ? 0.024 -2.946 -6.105 1.00 90.50 95 VAL A N 1
ATOM 703 C CA . VAL A 1 95 ? -0.538 -2.657 -7.433 1.00 90.50 95 VAL A CA 1
ATOM 704 C C . VAL A 1 95 ? 0.460 -2.990 -8.528 1.00 90.50 95 VAL A C 1
ATOM 706 O O . VAL A 1 95 ? 1.670 -2.842 -8.350 1.00 90.50 95 VAL A O 1
ATOM 709 N N . ASP A 1 96 ? -0.046 -3.451 -9.667 1.00 88.19 96 ASP A N 1
ATOM 710 C CA . ASP A 1 96 ? 0.794 -3.727 -10.825 1.00 88.19 96 ASP A CA 1
ATOM 711 C C . ASP A 1 96 ? 1.428 -2.427 -11.343 1.00 88.19 96 ASP A C 1
ATOM 713 O O . ASP A 1 96 ? 0.808 -1.356 -11.342 1.00 88.19 96 ASP A O 1
ATOM 717 N N . THR A 1 97 ? 2.668 -2.526 -11.813 1.00 79.88 97 THR A N 1
ATOM 718 C CA . THR A 1 97 ? 3.361 -1.474 -12.559 1.00 79.88 97 THR A CA 1
ATOM 719 C C . THR A 1 97 ? 2.667 -1.257 -13.904 1.00 79.88 97 THR A C 1
ATOM 721 O O . THR A 1 97 ? 3.116 -1.738 -14.942 1.00 79.88 97 THR A O 1
ATOM 724 N N . ARG A 1 98 ? 1.534 -0.554 -13.905 1.00 70.00 98 ARG A N 1
ATOM 725 C CA . ARG A 1 98 ? 0.875 -0.122 -15.142 1.00 70.00 98 ARG A CA 1
ATOM 726 C C . ARG A 1 98 ? 1.460 1.195 -15.636 1.00 70.00 98 ARG A C 1
ATOM 728 O O . ARG A 1 98 ? 1.951 2.004 -14.846 1.00 70.00 98 ARG A O 1
ATOM 735 N N . SER A 1 99 ? 1.339 1.419 -16.939 1.00 59.00 99 SER A N 1
ATOM 736 C CA . SER A 1 99 ? 1.475 2.731 -17.574 1.00 59.00 99 SER A CA 1
ATOM 737 C C . SER A 1 99 ? 0.560 3.751 -16.869 1.00 59.00 99 SER A C 1
ATOM 739 O O . SER A 1 99 ? -0.439 3.350 -16.275 1.00 59.00 99 SER A O 1
ATOM 741 N N . GLU A 1 100 ? 0.882 5.048 -16.928 1.00 78.50 100 GLU A N 1
ATOM 742 C CA . GLU A 1 100 ? 0.087 6.163 -16.351 1.00 78.50 100 GLU A CA 1
ATOM 743 C C . GLU A 1 100 ? 0.298 6.449 -14.851 1.00 78.50 100 GLU A C 1
ATOM 745 O O . GLU A 1 100 ? -0.638 6.752 -14.106 1.00 78.50 100 GLU A O 1
ATOM 750 N N . ARG A 1 101 ? 1.556 6.429 -14.395 1.00 80.50 101 ARG A N 1
ATOM 751 C CA . ARG A 1 101 ? 1.917 6.846 -13.030 1.00 80.50 101 ARG A CA 1
ATOM 752 C C . ARG A 1 101 ? 1.360 8.218 -12.652 1.00 80.50 101 ARG A C 1
ATOM 754 O O . ARG A 1 101 ? 0.827 8.358 -11.554 1.00 80.50 101 ARG A O 1
ATOM 761 N N . SER A 1 102 ? 1.469 9.214 -13.531 1.00 81.38 102 SER A N 1
ATOM 762 C CA . SER A 1 102 ? 1.032 10.579 -13.212 1.00 81.38 102 SER A CA 1
ATOM 763 C C . SER A 1 102 ? -0.456 10.666 -12.913 1.00 81.38 102 SER A C 1
ATOM 765 O O . SER A 1 102 ? -0.835 11.268 -11.910 1.00 81.38 102 SER A O 1
ATOM 767 N N . LEU A 1 103 ? -1.281 9.996 -13.722 1.00 82.25 103 LEU A N 1
ATOM 768 C CA . LEU A 1 103 ? -2.719 9.924 -13.487 1.00 82.25 103 LEU A CA 1
ATOM 769 C C . LEU A 1 103 ? -3.009 9.245 -12.147 1.00 82.25 103 LEU A C 1
ATOM 771 O O . LEU A 1 103 ? -3.797 9.746 -11.352 1.00 82.25 103 LEU A O 1
ATOM 775 N N . ARG A 1 104 ? -2.309 8.146 -11.845 1.00 80.44 104 ARG A N 1
ATOM 776 C CA . ARG A 1 104 ? -2.477 7.444 -10.571 1.00 80.44 104 ARG A CA 1
ATOM 777 C C . ARG A 1 104 ? -2.132 8.327 -9.377 1.00 80.44 104 ARG A C 1
ATOM 779 O O . ARG A 1 104 ? -2.907 8.382 -8.429 1.00 80.44 104 ARG A O 1
ATOM 786 N N . LEU A 1 105 ? -0.992 9.016 -9.415 1.00 83.88 105 LEU A N 1
ATOM 787 C CA . LEU A 1 105 ? -0.567 9.925 -8.347 1.00 83.88 105 LEU A CA 1
ATOM 788 C C . LEU A 1 105 ? -1.576 11.052 -8.130 1.00 83.88 105 LEU A C 1
ATOM 790 O O . LEU A 1 105 ? -1.905 11.357 -6.983 1.00 83.88 105 LEU A O 1
ATOM 794 N N . GLN A 1 106 ? -2.111 11.609 -9.217 1.00 85.38 106 GLN A N 1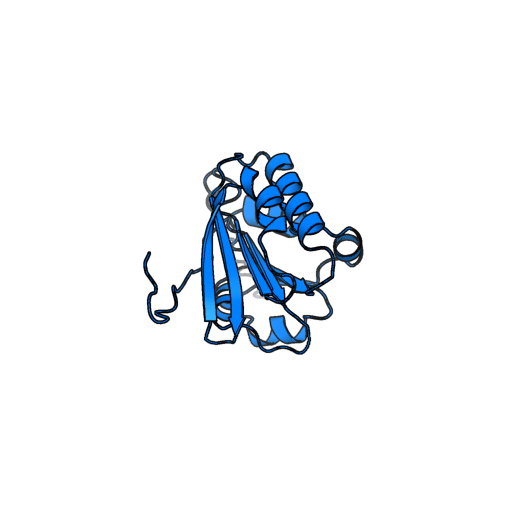
ATOM 795 C CA . GLN A 1 106 ? -3.183 12.593 -9.155 1.00 85.38 106 GLN A CA 1
ATOM 796 C C . GLN A 1 106 ? -4.442 12.011 -8.493 1.00 85.38 106 GLN A C 1
ATOM 798 O O . GLN A 1 106 ? -4.919 12.569 -7.507 1.00 85.38 106 GLN A O 1
ATOM 803 N N . CYS A 1 107 ? -4.927 10.852 -8.947 1.00 85.50 107 CYS A N 1
ATOM 804 C CA . CYS A 1 107 ? -6.095 10.200 -8.355 1.00 85.50 107 CYS A CA 1
ATOM 805 C C . CYS A 1 107 ? -5.881 9.822 -6.878 1.00 85.50 107 CYS A C 1
ATOM 807 O O . CYS A 1 107 ? -6.819 9.883 -6.088 1.00 85.50 107 CYS A O 1
ATOM 809 N N . ALA A 1 108 ? -4.661 9.439 -6.481 1.00 86.06 108 ALA A N 1
ATOM 810 C CA . ALA A 1 108 ? -4.312 9.186 -5.080 1.00 86.06 108 ALA A CA 1
ATOM 811 C C . ALA A 1 108 ? -4.471 10.449 -4.228 1.00 86.06 108 ALA A C 1
ATOM 813 O O . ALA A 1 108 ? -5.087 10.397 -3.162 1.00 86.06 108 ALA A O 1
ATOM 814 N N . ALA A 1 109 ? -3.922 11.571 -4.703 1.00 87.75 109 ALA A N 1
ATOM 815 C CA . ALA A 1 109 ? -4.017 12.847 -4.011 1.00 87.75 109 ALA A CA 1
ATOM 816 C C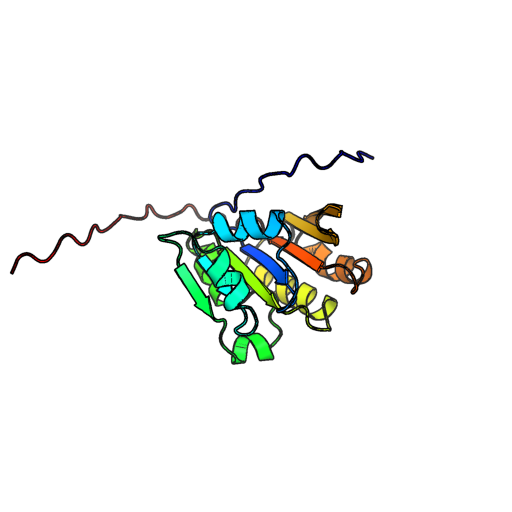 . ALA A 1 109 ? -5.479 13.291 -3.870 1.00 87.75 109 ALA A C 1
ATOM 818 O O . ALA A 1 109 ? -5.929 13.584 -2.764 1.00 87.75 109 ALA A O 1
ATOM 819 N N . GLU A 1 110 ? -6.245 13.249 -4.961 1.00 87.81 110 GLU A N 1
ATOM 820 C CA . GLU A 1 110 ? -7.667 13.607 -4.978 1.00 87.81 110 GLU A CA 1
ATOM 821 C C . GLU A 1 110 ? -8.505 12.730 -4.039 1.00 87.81 110 GLU A C 1
ATOM 823 O O . GLU A 1 110 ? -9.360 13.245 -3.316 1.00 87.81 110 GLU A O 1
ATOM 828 N N . ALA A 1 111 ? -8.249 11.419 -3.993 1.00 86.00 111 ALA A N 1
ATOM 829 C CA . ALA A 1 111 ? -8.986 10.501 -3.129 1.00 86.00 111 ALA A CA 1
ATOM 830 C C . ALA A 1 111 ? -8.733 10.774 -1.635 1.00 86.00 111 ALA A C 1
ATOM 832 O O . ALA A 1 111 ? -9.671 10.765 -0.837 1.00 86.00 111 ALA A O 1
ATOM 833 N N . LEU A 1 112 ? -7.485 11.059 -1.253 1.00 88.44 112 LEU A N 1
ATOM 834 C CA . LEU A 1 112 ? -7.124 11.407 0.125 1.00 88.44 112 LEU A CA 1
ATOM 835 C C . LEU A 1 112 ? -7.668 12.785 0.529 1.00 88.44 112 LEU A C 1
ATOM 837 O O . LEU A 1 112 ? -8.208 12.934 1.624 1.00 88.44 112 LEU A O 1
ATOM 841 N N . LEU A 1 113 ? -7.604 13.778 -0.362 1.00 88.12 113 LEU A N 1
ATOM 842 C CA . LEU A 1 113 ? -8.212 15.093 -0.127 1.00 88.12 113 LEU A CA 1
ATOM 843 C C . LEU A 1 113 ? -9.736 14.989 0.022 1.00 88.12 113 LEU A C 1
ATOM 845 O O . LEU A 1 113 ? -10.312 15.598 0.919 1.00 88.12 113 LEU A O 1
ATOM 849 N N . SER A 1 114 ? -10.387 14.151 -0.791 1.00 85.44 114 SER A N 1
ATOM 850 C CA . SER A 1 114 ? -11.836 13.898 -0.715 1.00 85.44 114 SER A CA 1
ATOM 851 C C . SER A 1 114 ? -12.256 13.200 0.581 1.00 85.44 114 SER A C 1
ATOM 853 O O . SER A 1 114 ? -13.390 13.361 1.029 1.00 85.44 114 SER A O 1
ATOM 855 N N . LEU A 1 115 ? -11.346 12.451 1.214 1.00 83.31 115 LEU A N 1
ATOM 856 C CA . LEU A 1 115 ? -11.548 11.874 2.546 1.00 83.31 115 LEU A CA 1
ATOM 857 C C . LEU A 1 115 ? -11.404 12.922 3.672 1.00 83.31 115 LEU A C 1
ATOM 859 O O . LEU A 1 115 ? -11.694 12.634 4.832 1.00 83.31 115 LEU A O 1
ATOM 863 N N . GLY A 1 116 ? -10.977 14.144 3.344 1.00 84.88 116 GLY A N 1
ATOM 864 C CA . GLY A 1 116 ? -10.748 15.225 4.300 1.00 84.88 116 GLY A CA 1
ATOM 865 C C . GLY A 1 116 ? -9.348 15.222 4.914 1.00 84.88 116 GLY A C 1
ATOM 866 O O . GLY A 1 116 ? -9.145 15.843 5.959 1.00 84.88 116 GLY A O 1
ATOM 867 N N . CYS A 1 117 ? -8.378 14.528 4.306 1.00 86.00 117 CYS A N 1
ATOM 868 C CA . CYS A 1 117 ? -6.980 14.662 4.704 1.00 86.00 117 CYS A CA 1
ATOM 869 C C . CYS A 1 117 ? -6.474 16.085 4.430 1.00 86.00 117 CYS A C 1
ATOM 871 O O . CYS A 1 117 ? -6.859 16.720 3.449 1.00 86.00 117 CYS A O 1
ATOM 873 N N . ALA A 1 118 ? -5.565 16.571 5.277 1.00 88.19 118 ALA A N 1
ATOM 874 C CA . ALA A 1 118 ? -4.917 17.857 5.053 1.00 88.19 118 ALA A CA 1
ATOM 875 C C . ALA A 1 118 ? -4.011 17.809 3.812 1.00 88.19 118 ALA A C 1
ATOM 877 O O . ALA A 1 118 ? -3.326 16.817 3.567 1.00 88.19 118 ALA A O 1
ATOM 878 N N . GLU A 1 119 ? -3.921 18.919 3.081 1.00 88.12 119 GLU A N 1
ATOM 879 C CA . GLU A 1 119 ? -2.959 19.088 1.981 1.00 88.12 119 GLU A CA 1
ATOM 880 C C . GLU A 1 119 ? -1.496 18.898 2.418 1.00 88.12 119 GLU A C 1
ATOM 882 O O . GLU A 1 119 ? -0.647 18.493 1.620 1.00 88.12 119 GLU A O 1
ATOM 887 N N . GLU A 1 120 ? -1.219 19.168 3.696 1.00 89.06 120 GLU A N 1
ATOM 888 C CA . GLU A 1 120 ? 0.079 18.988 4.356 1.00 89.06 120 GLU A CA 1
ATOM 889 C C . GLU A 1 120 ? 0.292 17.568 4.898 1.00 89.06 120 GLU A C 1
ATOM 891 O O . GLU A 1 120 ? 1.263 17.326 5.613 1.00 89.06 120 GLU A O 1
ATOM 896 N N . LEU A 1 121 ? -0.610 16.619 4.604 1.00 89.00 121 LEU A N 1
ATOM 897 C CA . LEU A 1 121 ? -0.422 15.226 4.998 1.00 89.00 121 LEU A CA 1
ATOM 898 C C . LEU A 1 121 ? 0.941 14.747 4.464 1.00 89.00 121 LEU A C 1
ATOM 900 O O . LEU A 1 121 ? 1.172 14.830 3.251 1.00 89.00 121 LEU A O 1
ATOM 904 N N . PRO A 1 122 ? 1.840 14.254 5.335 1.00 90.12 122 PRO A N 1
ATOM 905 C CA . PRO A 1 122 ? 3.163 13.836 4.914 1.00 90.12 122 PRO A CA 1
ATOM 906 C C . PRO A 1 122 ? 3.062 12.600 4.025 1.00 90.12 122 PRO A C 1
ATOM 908 O O . PRO A 1 122 ? 2.358 11.634 4.340 1.00 90.12 122 PRO A O 1
ATOM 911 N N . VAL A 1 123 ? 3.806 12.637 2.927 1.00 91.00 123 VAL A N 1
ATOM 912 C CA . VAL A 1 123 ? 3.963 11.533 1.989 1.00 91.00 123 VAL A CA 1
ATOM 913 C C . VAL A 1 123 ? 5.444 11.218 1.853 1.00 91.00 123 VAL A C 1
ATOM 915 O O . VAL A 1 123 ? 6.233 12.073 1.456 1.00 91.00 123 VAL A O 1
ATOM 918 N N . LEU A 1 124 ? 5.828 9.981 2.153 1.00 92.06 124 LEU A N 1
ATOM 919 C CA . LEU A 1 124 ? 7.165 9.481 1.853 1.00 92.06 124 LEU A CA 1
ATOM 920 C C . LEU A 1 124 ? 7.129 8.746 0.514 1.00 92.06 124 LEU A C 1
ATOM 922 O O . LEU A 1 124 ? 6.339 7.828 0.305 1.00 92.06 124 LEU A O 1
ATOM 926 N N . ILE A 1 125 ? 8.000 9.163 -0.395 1.00 91.19 125 ILE A N 1
ATOM 927 C CA . ILE A 1 125 ? 8.148 8.608 -1.734 1.00 91.19 125 ILE A CA 1
ATOM 928 C C . ILE A 1 125 ? 9.439 7.800 -1.765 1.00 91.19 125 ILE A C 1
ATOM 930 O O . ILE A 1 125 ? 10.517 8.339 -1.516 1.00 91.19 125 ILE A O 1
ATOM 934 N N . ILE A 1 126 ? 9.333 6.521 -2.108 1.00 91.75 126 ILE A N 1
ATOM 935 C CA . ILE A 1 126 ? 10.459 5.594 -2.200 1.00 91.75 126 ILE A CA 1
ATOM 936 C C . ILE A 1 126 ? 10.593 5.156 -3.657 1.00 91.75 126 ILE A C 1
ATOM 938 O O . ILE A 1 126 ? 9.760 4.418 -4.182 1.00 91.75 126 ILE A O 1
ATOM 942 N N . THR A 1 127 ? 11.641 5.623 -4.329 1.00 91.56 127 THR A N 1
ATOM 943 C CA . THR A 1 127 ? 11.973 5.230 -5.706 1.00 91.56 127 THR A CA 1
ATOM 944 C C . THR A 1 127 ? 12.995 4.102 -5.678 1.00 91.56 127 THR A C 1
ATOM 946 O O . THR A 1 127 ? 14.022 4.222 -5.013 1.00 91.56 127 THR A O 1
ATOM 949 N N . LYS A 1 128 ? 12.731 3.004 -6.389 1.00 90.81 128 LYS A N 1
ATOM 950 C CA . LYS A 1 128 ? 13.505 1.759 -6.317 1.00 90.81 128 LYS A CA 1
ATOM 951 C C . LYS A 1 128 ? 13.943 1.355 -7.720 1.00 90.81 128 LYS A C 1
ATOM 953 O O . LYS A 1 128 ? 13.108 1.153 -8.601 1.00 90.81 128 LYS A O 1
ATOM 958 N N . ARG A 1 129 ? 15.252 1.222 -7.930 1.00 86.94 129 ARG A N 1
ATOM 959 C CA . ARG A 1 129 ? 15.821 0.869 -9.245 1.00 86.94 129 ARG A CA 1
ATOM 960 C C . ARG A 1 129 ? 16.426 -0.524 -9.262 1.00 86.94 129 ARG A C 1
ATOM 962 O O . ARG A 1 129 ? 16.330 -1.232 -10.258 1.00 86.94 129 ARG A O 1
ATOM 969 N N . THR A 1 130 ? 17.049 -0.923 -8.157 1.00 85.94 130 THR A N 1
ATOM 970 C CA . THR A 1 130 ? 17.618 -2.262 -7.962 1.00 85.94 130 THR A CA 1
ATOM 971 C C . THR A 1 130 ? 17.397 -2.704 -6.519 1.00 85.94 130 THR A C 1
ATOM 973 O O . THR A 1 130 ? 17.036 -1.892 -5.670 1.00 85.94 130 THR A O 1
ATOM 976 N N . LEU A 1 131 ? 17.643 -3.980 -6.212 1.00 83.19 131 LEU A N 1
ATOM 977 C CA . LEU A 1 131 ? 17.509 -4.505 -4.846 1.00 83.19 131 LEU A CA 1
ATOM 978 C C . LEU A 1 131 ? 18.398 -3.789 -3.816 1.00 83.19 131 LEU A C 1
ATOM 980 O O . LEU A 1 131 ? 18.151 -3.913 -2.623 1.00 83.19 131 LEU A O 1
ATOM 984 N N . TYR A 1 132 ? 19.415 -3.054 -4.265 1.00 82.25 132 TYR A N 1
ATOM 985 C CA . TYR A 1 132 ? 20.385 -2.365 -3.410 1.00 82.25 132 TYR A CA 1
ATOM 986 C C . TYR A 1 132 ? 20.339 -0.847 -3.567 1.00 82.25 132 TYR A C 1
ATOM 988 O O . TYR A 1 132 ? 21.088 -0.139 -2.898 1.00 82.25 132 TYR A O 1
ATOM 996 N N . TRP A 1 133 ? 19.490 -0.343 -4.465 1.00 85.81 133 TRP A N 1
ATOM 997 C CA . TRP A 1 133 ? 19.379 1.078 -4.740 1.00 85.81 133 TRP A CA 1
ATOM 998 C C . TRP A 1 133 ? 17.937 1.533 -4.591 1.00 85.81 133 TRP A C 1
ATOM 1000 O O . TRP A 1 133 ? 17.062 1.191 -5.396 1.00 85.81 133 TRP A O 1
ATOM 1010 N N . GLN A 1 134 ? 17.738 2.353 -3.568 1.00 89.06 134 GLN A N 1
ATOM 1011 C CA . GLN A 1 134 ? 16.513 3.089 -3.333 1.00 89.06 134 GLN A CA 1
ATOM 1012 C C . GLN A 1 134 ? 16.840 4.534 -2.972 1.00 89.06 134 GLN A C 1
ATOM 1014 O O . GLN A 1 134 ? 17.903 4.828 -2.420 1.00 89.06 134 GLN A O 1
ATOM 1019 N N . ARG A 1 135 ? 15.904 5.430 -3.263 1.00 89.00 135 ARG A N 1
ATOM 1020 C CA . ARG A 1 135 ? 15.958 6.831 -2.870 1.00 89.00 135 ARG A CA 1
ATOM 1021 C C . ARG A 1 135 ? 14.657 7.206 -2.188 1.00 89.00 135 ARG A C 1
ATOM 1023 O O . ARG A 1 135 ? 13.582 6.904 -2.693 1.00 89.00 135 ARG A O 1
ATOM 1030 N N . GLU A 1 136 ? 14.783 7.901 -1.069 1.00 91.19 136 GLU A N 1
ATOM 1031 C CA . GLU A 1 136 ? 13.654 8.408 -0.300 1.00 91.19 136 GLU A CA 1
ATOM 1032 C C . GLU A 1 136 ? 13.519 9.917 -0.497 1.00 91.19 136 GLU A C 1
ATOM 1034 O O . GLU A 1 136 ? 14.513 10.646 -0.594 1.00 91.19 136 GLU A O 1
ATOM 1039 N N . ARG A 1 137 ? 12.275 10.386 -0.582 1.00 89.44 137 ARG A N 1
ATOM 1040 C CA . ARG A 1 137 ? 11.928 11.803 -0.636 1.00 89.44 137 ARG A CA 1
ATOM 1041 C C . ARG A 1 137 ? 10.658 12.039 0.160 1.00 89.44 137 ARG A C 1
ATOM 1043 O O . ARG A 1 137 ? 9.627 11.442 -0.129 1.00 89.44 137 ARG A O 1
ATOM 1050 N N . GLU A 1 138 ? 10.733 12.942 1.122 1.00 90.50 138 GLU A N 1
ATOM 1051 C CA . GLU A 1 138 ? 9.555 13.444 1.821 1.00 90.50 138 GLU A CA 1
ATOM 1052 C C . GLU A 1 138 ? 8.877 14.538 0.990 1.00 90.50 138 GLU A C 1
ATOM 1054 O O . GLU A 1 138 ? 9.528 15.349 0.323 1.00 90.50 138 GLU A O 1
ATOM 1059 N N . ALA A 1 139 ? 7.552 14.526 1.013 1.00 90.31 139 ALA A N 1
ATOM 1060 C CA . ALA A 1 139 ? 6.672 15.437 0.308 1.00 90.31 139 ALA A CA 1
ATOM 1061 C C . ALA A 1 139 ? 5.381 15.636 1.117 1.00 90.31 139 ALA A C 1
ATOM 1063 O O . ALA A 1 139 ? 5.155 14.971 2.127 1.00 90.31 139 ALA A O 1
ATOM 1064 N N . CYS A 1 140 ? 4.518 16.530 0.644 1.00 91.31 140 CYS A N 1
ATOM 1065 C CA . CYS A 1 140 ? 3.165 16.685 1.167 1.00 91.31 140 CYS A CA 1
ATOM 1066 C C . CYS A 1 140 ? 2.161 16.219 0.111 1.00 91.31 140 CYS A C 1
ATOM 1068 O O . CYS A 1 140 ? 2.459 16.214 -1.085 1.00 91.31 140 CYS A O 1
ATOM 1070 N N . LEU A 1 141 ? 0.947 15.881 0.537 1.00 90.12 141 LEU A N 1
ATOM 1071 C CA . LEU A 1 141 ? -0.120 15.412 -0.347 1.00 90.12 141 LEU A CA 1
ATOM 1072 C C . LEU A 1 141 ? -0.362 16.347 -1.541 1.00 90.12 141 LEU A C 1
ATOM 1074 O O . LEU A 1 141 ? -0.465 15.875 -2.672 1.00 90.12 141 LEU A O 1
ATOM 1078 N N . ARG A 1 142 ? -0.357 17.669 -1.321 1.00 90.44 142 ARG A N 1
ATOM 1079 C CA . ARG A 1 142 ? -0.547 18.658 -2.400 1.00 90.44 142 ARG A CA 1
ATOM 1080 C C . ARG A 1 142 ? 0.538 18.656 -3.479 1.00 90.44 142 ARG A C 1
ATOM 1082 O O . ARG A 1 142 ? 0.277 19.108 -4.588 1.00 90.44 142 ARG A O 1
ATOM 1089 N N . SER A 1 143 ? 1.758 18.205 -3.174 1.00 89.06 143 SER A N 1
ATOM 1090 C CA . SER A 1 143 ? 2.870 18.249 -4.131 1.00 89.06 143 SER A CA 1
ATOM 1091 C C . SER A 1 143 ? 2.991 16.978 -4.968 1.00 89.06 143 SER A C 1
ATOM 1093 O O . SER A 1 143 ? 3.722 16.979 -5.958 1.00 89.06 143 SER A O 1
ATOM 1095 N N . LEU A 1 144 ? 2.253 15.913 -4.633 1.00 86.06 144 LEU A N 1
ATOM 1096 C CA . LEU A 1 144 ? 2.297 14.644 -5.364 1.00 86.06 144 LEU A CA 1
ATOM 1097 C C . LEU A 1 144 ? 2.041 14.767 -6.874 1.00 86.06 144 LEU A C 1
ATOM 1099 O O . LEU A 1 144 ? 2.819 14.177 -7.629 1.00 86.06 144 LEU A O 1
ATOM 1103 N N . PRO A 1 145 ? 1.030 15.524 -7.349 1.00 84.44 145 PRO A N 1
ATOM 1104 C CA . PRO A 1 145 ? 0.792 15.659 -8.784 1.00 84.44 145 PRO A CA 1
ATOM 1105 C C . PRO A 1 145 ? 1.982 16.285 -9.520 1.00 84.44 145 PRO A C 1
ATOM 1107 O O . PRO A 1 145 ? 2.355 15.830 -10.597 1.00 84.44 145 PRO A O 1
ATOM 1110 N N . SER A 1 146 ? 2.633 17.288 -8.921 1.00 84.69 146 SER A N 1
ATOM 1111 C CA . SER A 1 146 ? 3.811 17.939 -9.508 1.00 84.69 146 SER A CA 1
ATOM 1112 C C . SER A 1 146 ? 5.028 17.012 -9.535 1.00 84.69 146 SER A C 1
ATOM 1114 O O . SER A 1 146 ? 5.797 17.023 -10.493 1.00 84.69 146 SER A O 1
ATOM 1116 N N . LEU A 1 147 ? 5.183 16.170 -8.511 1.00 83.12 147 LEU A N 1
ATOM 1117 C CA . LEU A 1 147 ? 6.292 15.221 -8.408 1.00 83.12 147 LEU A CA 1
ATOM 1118 C C . LEU A 1 147 ? 6.207 14.085 -9.424 1.00 83.12 147 LEU A C 1
ATOM 1120 O O . LEU A 1 147 ? 7.240 13.526 -9.784 1.00 83.12 147 LEU A O 1
ATOM 1124 N N . ALA A 1 148 ? 5.012 13.768 -9.920 1.00 79.50 148 ALA A N 1
ATOM 1125 C CA . ALA A 1 148 ? 4.827 12.745 -10.941 1.00 79.50 148 ALA A CA 1
ATOM 1126 C C . ALA A 1 148 ? 5.699 12.967 -12.185 1.00 79.50 148 ALA A C 1
ATOM 1128 O O . ALA A 1 148 ? 6.214 12.007 -12.748 1.00 79.50 148 ALA A O 1
ATOM 1129 N N . VAL A 1 149 ? 5.899 14.229 -12.577 1.00 78.19 149 VAL A N 1
ATOM 1130 C CA . VAL A 1 149 ? 6.684 14.612 -13.762 1.00 78.19 149 VAL A CA 1
ATOM 1131 C C . VAL A 1 149 ? 8.182 14.350 -13.564 1.00 78.19 149 VAL A C 1
ATOM 1133 O O . VAL A 1 149 ? 8.909 14.117 -14.526 1.00 78.19 149 VAL A O 1
ATOM 1136 N N . GLU A 1 150 ? 8.655 14.366 -12.318 1.00 81.56 150 GLU A N 1
ATOM 1137 C CA . GLU A 1 150 ? 10.066 14.164 -11.973 1.00 81.56 150 GLU A CA 1
ATOM 1138 C C . GLU A 1 150 ? 10.430 12.679 -11.788 1.00 81.56 150 GLU A C 1
ATOM 1140 O O . GLU A 1 150 ? 11.612 12.328 -11.747 1.00 81.56 150 GLU A O 1
ATOM 1145 N N . LEU A 1 151 ? 9.435 11.797 -11.646 1.00 81.69 151 LEU A N 1
ATOM 1146 C CA . LEU A 1 151 ? 9.638 10.379 -11.354 1.00 81.69 151 LEU A CA 1
ATOM 1147 C C . LEU A 1 151 ? 9.811 9.565 -12.643 1.00 81.69 151 LEU A C 1
ATOM 1149 O O . LEU A 1 151 ? 8.915 9.479 -13.474 1.00 81.69 151 LEU A O 1
ATOM 1153 N N . SER A 1 152 ? 10.955 8.893 -12.774 1.00 80.00 152 SER A N 1
ATOM 1154 C CA . SER A 1 152 ? 11.274 8.030 -13.920 1.00 80.00 152 SER A CA 1
ATOM 1155 C C . SER A 1 152 ? 10.351 6.814 -13.997 1.00 80.00 152 SER A C 1
ATOM 1157 O O . SER A 1 152 ? 10.384 5.966 -13.105 1.00 80.00 152 SER A O 1
ATOM 1159 N N . ASP A 1 153 ? 9.600 6.653 -15.091 1.00 77.88 153 ASP A N 1
ATOM 1160 C CA . ASP A 1 153 ? 8.728 5.487 -15.361 1.00 77.88 153 ASP A CA 1
ATOM 1161 C C . ASP A 1 153 ? 9.447 4.128 -15.317 1.00 77.88 153 ASP A C 1
ATOM 1163 O O . ASP A 1 153 ? 8.808 3.086 -15.202 1.00 77.88 153 ASP A O 1
ATOM 1167 N N . LYS A 1 154 ? 10.783 4.122 -15.383 1.00 80.81 154 LYS A N 1
ATOM 1168 C CA . LYS A 1 154 ? 11.596 2.900 -15.310 1.00 80.81 154 LYS A CA 1
ATOM 1169 C C . LYS A 1 154 ? 11.840 2.409 -13.884 1.00 80.81 154 LYS A C 1
ATOM 1171 O O . LYS A 1 154 ? 12.204 1.249 -13.709 1.00 80.81 154 LYS A O 1
ATOM 1176 N N . ASP A 1 155 ? 11.686 3.277 -12.889 1.00 86.62 155 ASP A N 1
ATOM 1177 C CA . ASP A 1 155 ? 11.915 2.929 -11.488 1.00 86.62 155 ASP A CA 1
ATOM 1178 C C . ASP A 1 155 ? 10.601 2.458 -10.859 1.00 86.62 155 ASP A C 1
ATOM 1180 O O . ASP A 1 155 ? 9.539 2.971 -11.194 1.00 86.62 155 ASP A O 1
ATOM 1184 N N . SER A 1 156 ? 10.647 1.496 -9.939 1.00 88.75 156 SER A N 1
ATOM 1185 C CA . SER A 1 156 ? 9.468 1.090 -9.162 1.00 88.75 156 SER A CA 1
ATOM 1186 C C . SER A 1 156 ? 9.219 2.075 -8.022 1.00 88.75 156 SER A C 1
ATOM 1188 O O . SER A 1 156 ? 10.165 2.532 -7.379 1.00 88.75 156 SER A O 1
ATOM 1190 N N . LEU A 1 157 ? 7.956 2.374 -7.728 1.00 90.62 157 LEU A N 1
ATOM 1191 C CA . LEU A 1 157 ? 7.577 3.355 -6.712 1.00 90.62 157 LEU A CA 1
ATOM 1192 C C . LEU A 1 157 ? 6.904 2.694 -5.506 1.00 90.62 157 LEU A C 1
ATOM 1194 O O . LEU A 1 157 ? 6.101 1.779 -5.665 1.00 90.62 157 LEU A O 1
ATOM 1198 N N . SER A 1 158 ? 7.197 3.187 -4.307 1.00 92.38 158 SER A N 1
ATOM 1199 C CA . SER A 1 158 ? 6.316 3.037 -3.147 1.00 92.38 158 SER A CA 1
ATOM 1200 C C . SER A 1 158 ? 5.975 4.412 -2.591 1.00 92.38 158 SER A C 1
ATOM 1202 O O . SER A 1 158 ? 6.833 5.292 -2.523 1.00 92.38 158 SER A O 1
ATOM 1204 N N . LEU A 1 159 ? 4.720 4.599 -2.205 1.00 92.31 159 LEU A N 1
ATOM 1205 C CA . LEU A 1 159 ? 4.223 5.802 -1.553 1.00 92.31 159 LEU A CA 1
ATOM 1206 C C . LEU A 1 159 ? 3.703 5.421 -0.182 1.00 92.31 159 LEU A C 1
ATOM 1208 O O . LEU A 1 159 ? 2.897 4.502 -0.053 1.00 92.31 159 LEU A O 1
ATOM 1212 N N . VAL A 1 160 ? 4.129 6.162 0.825 1.00 93.06 160 VAL A N 1
ATOM 1213 C CA . VAL A 1 160 ? 3.654 6.005 2.191 1.00 93.06 160 VAL A CA 1
ATOM 1214 C C . VAL A 1 160 ? 2.890 7.254 2.554 1.00 93.06 160 VAL A C 1
ATOM 1216 O O . VAL A 1 160 ? 3.460 8.339 2.654 1.00 93.06 160 VAL A O 1
ATOM 1219 N N . PHE A 1 161 ? 1.596 7.091 2.763 1.00 91.50 161 PHE A N 1
ATOM 1220 C CA . PHE A 1 161 ? 0.738 8.150 3.253 1.00 91.50 161 PHE A CA 1
ATOM 1221 C C . PHE A 1 161 ? 0.742 8.088 4.778 1.00 91.50 161 PHE A C 1
ATOM 1223 O O . PHE A 1 161 ? 0.462 7.036 5.366 1.00 91.50 161 PHE A O 1
ATOM 1230 N N . GLY A 1 162 ? 1.104 9.208 5.415 1.00 80.31 162 GLY A N 1
ATOM 1231 C CA . GLY A 1 162 ? 0.993 9.385 6.862 1.00 80.31 162 GLY A CA 1
ATOM 1232 C C . GLY A 1 162 ? -0.429 9.110 7.362 1.00 80.31 162 GLY A C 1
ATOM 1233 O O . GLY A 1 162 ? -1.339 8.980 6.543 1.00 80.31 162 GLY A O 1
ATOM 1234 N N . PRO A 1 163 ? -0.635 8.993 8.688 1.00 83.38 163 PRO A N 1
ATOM 1235 C CA . PRO A 1 163 ? -1.903 8.532 9.239 1.00 83.38 163 PRO A CA 1
ATOM 1236 C C . PRO A 1 163 ? -3.074 9.321 8.646 1.00 83.38 163 PRO A C 1
ATOM 1238 O O . PRO A 1 163 ? -3.195 10.529 8.845 1.00 83.38 163 PRO A O 1
ATOM 1241 N N . VAL A 1 164 ? -3.901 8.613 7.873 1.00 81.38 164 VAL A N 1
ATOM 1242 C CA . VAL A 1 164 ? -4.919 9.190 6.982 1.00 81.38 164 VAL A CA 1
ATOM 1243 C C . VAL A 1 164 ? -6.042 9.849 7.790 1.00 81.38 164 VAL A C 1
ATOM 1245 O O . VAL A 1 164 ? -6.719 10.757 7.312 1.00 81.38 164 VAL A O 1
ATOM 1248 N N . VAL A 1 165 ? -6.199 9.452 9.056 1.00 70.88 165 VAL A N 1
ATOM 1249 C CA . VAL A 1 165 ? -7.152 10.037 9.997 1.00 70.88 165 VAL A CA 1
ATOM 1250 C C . VAL A 1 165 ? -6.465 10.301 11.341 1.00 70.88 165 VAL A C 1
ATOM 1252 O O . VAL A 1 165 ? -5.943 9.392 11.975 1.00 70.88 165 VAL A O 1
ATOM 1255 N N . ALA A 1 166 ? -6.507 11.557 11.802 1.00 54.47 166 ALA A N 1
ATOM 1256 C CA . ALA A 1 166 ? -6.047 11.984 13.133 1.00 54.47 166 ALA A CA 1
ATOM 1257 C C . ALA A 1 166 ? -7.105 11.785 14.240 1.00 54.47 166 ALA A C 1
ATOM 1259 O O . ALA A 1 166 ? -6.939 12.254 15.367 1.00 54.47 166 ALA A O 1
ATOM 1260 N N . ARG A 1 167 ? -8.229 11.124 13.934 1.00 50.19 167 ARG A N 1
ATOM 1261 C CA . ARG A 1 167 ? -9.199 10.739 14.961 1.00 50.19 167 ARG A CA 1
ATOM 1262 C C . ARG A 1 167 ? -8.637 9.521 15.676 1.00 50.19 167 ARG A C 1
ATOM 1264 O O . ARG A 1 167 ? -8.480 8.470 15.067 1.00 50.19 167 ARG A O 1
ATOM 1271 N N . TYR A 1 168 ? -8.296 9.729 16.946 1.00 41.62 168 TYR A N 1
ATOM 1272 C CA . TYR A 1 168 ? -7.965 8.710 17.940 1.00 41.62 168 TYR A CA 1
ATOM 1273 C C . TYR A 1 168 ? -8.642 7.365 17.629 1.00 41.62 168 TYR A C 1
ATOM 1275 O O . TYR A 1 168 ? -9.851 7.370 17.372 1.00 41.62 168 TYR A O 1
ATOM 1283 N N . PRO A 1 169 ? -7.932 6.223 17.700 1.00 44.31 169 PRO A N 1
ATOM 1284 C CA . PRO A 1 169 ? -8.617 4.944 17.658 1.00 44.31 169 PRO A CA 1
ATOM 1285 C C . PRO A 1 169 ? -9.618 4.928 18.815 1.00 44.31 169 PRO A C 1
ATOM 1287 O O . PRO A 1 169 ? -9.245 5.105 19.978 1.00 44.31 169 PRO A O 1
ATOM 1290 N N . ALA A 1 170 ? -10.902 4.739 18.505 1.00 42.56 170 ALA A N 1
ATOM 1291 C CA . ALA A 1 170 ? -11.812 4.223 19.512 1.00 42.56 170 ALA A CA 1
ATOM 1292 C C . ALA A 1 170 ? -11.179 2.919 20.028 1.00 42.56 170 ALA A C 1
ATOM 1294 O O . ALA A 1 170 ? -10.686 2.141 19.206 1.00 42.56 170 ALA A O 1
ATOM 1295 N N . PRO A 1 171 ? -11.110 2.687 21.350 1.00 39.34 171 PRO A N 1
ATOM 1296 C CA . PRO A 1 171 ? -10.507 1.476 21.880 1.00 39.34 171 PRO A CA 1
ATOM 1297 C C . PRO A 1 171 ? -11.172 0.263 21.225 1.00 39.34 171 PRO A C 1
ATOM 1299 O O . PRO A 1 171 ? -12.373 0.038 21.377 1.00 39.34 171 PRO A O 1
ATOM 1302 N N . CYS A 1 172 ? -10.390 -0.498 20.459 1.00 40.53 172 CYS A N 1
ATOM 1303 C CA . CYS A 1 172 ? -10.818 -1.782 19.934 1.00 40.53 172 CYS A CA 1
ATOM 1304 C C . CYS A 1 172 ? -11.033 -2.703 21.134 1.00 40.53 172 CYS A C 1
ATOM 1306 O O . CYS A 1 172 ? -10.084 -3.255 21.690 1.00 40.53 172 CYS A O 1
ATOM 1308 N N . HIS A 1 173 ? -12.284 -2.857 21.559 1.00 37.94 173 HIS A N 1
ATOM 1309 C CA . HIS A 1 173 ? -12.656 -3.958 22.427 1.00 37.94 173 HIS A CA 1
ATOM 1310 C C . HIS A 1 173 ? -12.432 -5.247 21.637 1.00 37.94 173 HIS A C 1
ATOM 1312 O O . HIS A 1 173 ? -13.179 -5.565 20.712 1.00 37.94 173 HIS A O 1
ATOM 1318 N N . ALA A 1 174 ? -11.364 -5.969 21.974 1.00 35.69 174 ALA A N 1
ATOM 1319 C CA . ALA A 1 174 ? -11.172 -7.333 21.524 1.00 35.69 174 ALA A CA 1
ATOM 1320 C C . ALA A 1 174 ? -12.319 -8.176 22.096 1.00 35.69 174 ALA A C 1
ATOM 1322 O O . ALA A 1 174 ? -12.300 -8.568 23.262 1.00 35.69 174 ALA A O 1
ATOM 1323 N N . PHE A 1 175 ? -13.341 -8.441 21.285 1.00 39.28 175 PHE A N 1
ATOM 1324 C CA . PHE A 1 175 ? -14.266 -9.524 21.573 1.00 39.28 175 PHE A CA 1
ATOM 1325 C C . PHE A 1 175 ? -13.523 -10.825 21.283 1.00 39.28 175 PHE A C 1
ATOM 1327 O O . PHE A 1 175 ? -13.447 -11.281 20.145 1.00 39.28 175 PHE A O 1
ATOM 1334 N N . ALA A 1 176 ? -12.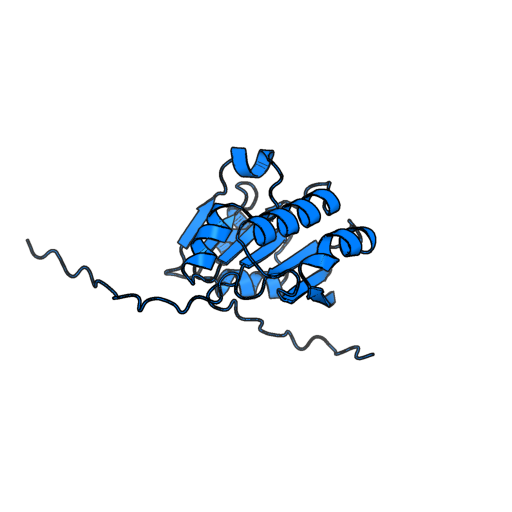924 -11.404 22.324 1.00 39.72 176 ALA A N 1
ATOM 1335 C CA . ALA A 1 176 ? -12.528 -12.799 22.296 1.00 39.72 176 ALA A CA 1
ATOM 1336 C C . ALA A 1 176 ? -13.807 -13.631 22.132 1.00 39.72 176 ALA A C 1
ATOM 1338 O O . ALA A 1 176 ? -14.587 -13.785 23.072 1.00 39.72 176 ALA A O 1
ATOM 1339 N N . ALA A 1 177 ? -14.044 -14.141 20.925 1.00 41.19 177 ALA A N 1
ATOM 1340 C CA . ALA A 1 177 ? -15.043 -15.170 20.692 1.00 41.19 177 ALA A CA 1
ATOM 1341 C C . ALA A 1 177 ? -14.522 -16.494 21.275 1.00 41.19 177 ALA A C 1
ATOM 1343 O O . ALA A 1 177 ? -14.002 -17.346 20.563 1.00 41.19 177 ALA A O 1
ATOM 1344 N N . ASN A 1 178 ? -14.635 -16.648 22.595 1.00 50.38 178 ASN A N 1
ATOM 1345 C CA . ASN A 1 178 ? -14.569 -17.951 23.246 1.00 50.38 178 ASN A CA 1
ATOM 1346 C C . ASN A 1 178 ? -15.975 -18.565 23.214 1.00 50.38 178 ASN A C 1
ATOM 1348 O O . ASN A 1 178 ? -16.798 -18.313 24.089 1.00 50.38 178 ASN A O 1
ATOM 1352 N N . GLY A 1 179 ? -16.249 -19.356 22.183 1.00 41.47 179 GLY A N 1
ATOM 1353 C CA . GLY A 1 179 ? -17.413 -20.238 22.076 1.00 41.47 179 GLY A CA 1
ATOM 1354 C C . GLY A 1 179 ? -17.242 -21.064 20.801 1.00 41.47 179 GLY A C 1
ATOM 1355 O O . GLY A 1 179 ? -17.039 -20.489 19.742 1.00 41.47 179 GLY A O 1
ATOM 1356 N N . LEU A 1 180 ? -17.206 -22.393 20.823 1.00 36.19 180 LEU A N 1
ATOM 1357 C CA . LEU A 1 180 ? -18.137 -23.271 21.514 1.00 36.19 180 LEU A CA 1
ATOM 1358 C C . LEU A 1 180 ? -17.452 -24.436 22.244 1.00 36.19 180 LEU A C 1
ATOM 1360 O O . LEU A 1 180 ? -16.659 -25.174 21.665 1.00 36.19 180 LEU A O 1
ATOM 1364 N N . ALA A 1 181 ? -17.885 -24.635 23.488 1.00 44.50 181 ALA A N 1
ATOM 1365 C CA . ALA A 1 181 ? -18.230 -25.959 23.987 1.00 44.50 181 ALA A CA 1
ATOM 1366 C C . ALA A 1 181 ? -19.674 -26.265 23.547 1.00 44.50 181 ALA A C 1
ATOM 1368 O O . ALA A 1 181 ? -20.525 -25.370 23.573 1.00 44.50 181 ALA A O 1
ATOM 1369 N N . GLY A 1 182 ? -19.914 -27.508 23.141 1.00 40.28 182 GLY A N 1
ATOM 1370 C CA . GLY A 1 182 ? -21.194 -28.059 22.703 1.00 40.28 182 GLY A CA 1
ATOM 1371 C C . GLY A 1 182 ? -20.967 -29.441 22.129 1.00 40.28 182 GLY A C 1
ATOM 1372 O O . GLY A 1 182 ? -20.538 -29.495 20.959 1.00 40.28 182 GLY A O 1
#

Sequence (182 aa):
MRETPASWPQHAVKPGQIWLIEQAPATPLFPCDRVALTDADVVLYDRALAAAAARVLRAGAYAEPLPRAAQAAGFAVSPRALTLAAQGWSVAQLVDTRSERSLRLQCAAEALLSLGCAEELPVLIITKRTLYWQREREACLRSLPSLAVELSDKDSLSLVFGPVVARYPAPCHAFAANGLAG

Radius of gyration: 16.6 Å; chains: 1; bounding box: 46×47×42 Å

Foldseek 3Di:
DDPDQDPPPLPQQFFLKEKQWEDALPDADQVSLLSNLLRFLEEEEAPSNPVVSVVRHDPNRHYDYDDPVQLVVLASAGPVSNVRSQLRGRYYYYYYLDPDQLVNLVNPLVVLVVVVADQQFKKWKWWAQDSRDIDIDIDGSVCSNVCSVVHDSNTIMMMMTHNSDPPDNPPPPPPPPPDDDD

Secondary structure (DSSP, 8-state):
--------------TT-EEEEEE-TTSPPPHHHHHHHHH-SEEEE-GGGHHHHHTTPPTT-EEEEPPHHHHHTT-SS-HHHHHHHHTT--EEEEEE--S-HHHHHHHHHHHHHHTT--TT-EEEEEEEEETTEEEEEEEEGGGHHHHGGGS-TTSEEEEEE--S--S---------------

pLDDT: mean 80.47, std 17.44, range [32.88, 96.69]